Protein AF-A0A822BSG3-F1 (afdb_monomer_lite)

Radius of gyration: 15.45 Å; chains: 1; bounding box: 40×28×38 Å

Organism: NCBI:txid392032

pLDDT: mean 94.89, std 4.17, range [70.88, 98.56]

Foldseek 3Di:
DCLVVVNDPPRDDPPFAADFKFWDFACDDDPPDDPDDGGFTWIFGHRGDRPDPDDDDDPVGIGGDDPPDDRVNSRPCPPPVVVVCCVVCVVVVDDD

Sequence (96 aa):
VLVRYGLLEESPRPPFIPGFECSGEILDIGTNVTHLDRGDRVLVLTRFSAWAEQIVVKKDFVFKIPKEMTFREAAVLPIAYLTAYILLFEIGNIKP

Structure (mmCIF, N/CA/C/O backbone):
data_AF-A0A822BSG3-F1
#
_entry.id   AF-A0A822BSG3-F1
#
loop_
_atom_site.group_PDB
_atom_site.id
_atom_site.type_symbol
_atom_site.label_atom_id
_atom_site.label_alt_id
_atom_site.label_comp_id
_atom_site.label_asym_id
_atom_site.label_entity_id
_atom_site.label_seq_id
_atom_site.pdbx_PDB_ins_code
_atom_site.Cartn_x
_atom_site.Cartn_y
_atom_site.Cartn_z
_atom_site.occupancy
_atom_site.B_iso_or_equiv
_atom_site.auth_seq_id
_atom_site.auth_comp_id
_atom_site.auth_asym_id
_atom_site.auth_atom_id
_atom_site.pdbx_PDB_model_num
ATOM 1 N N . VAL A 1 1 ? 2.124 1.708 -17.861 1.00 79.94 1 VAL A N 1
ATOM 2 C CA . VAL A 1 1 ? 1.940 1.691 -19.338 1.00 79.94 1 VAL A CA 1
ATOM 3 C C . VAL A 1 1 ? 2.397 0.369 -19.948 1.00 79.94 1 VAL A C 1
ATOM 5 O O . VAL A 1 1 ? 1.576 -0.284 -20.572 1.00 79.94 1 VAL A O 1
ATOM 8 N N . LEU A 1 2 ? 3.637 -0.074 -19.707 1.00 91.00 2 LEU A N 1
ATOM 9 C CA . LEU A 1 2 ? 4.193 -1.311 -20.287 1.00 91.00 2 LEU A CA 1
ATOM 10 C C . LEU A 1 2 ? 3.371 -2.582 -19.999 1.00 91.00 2 LEU A C 1
ATOM 12 O O . LEU A 1 2 ? 3.104 -3.343 -20.922 1.00 91.00 2 LEU A O 1
ATOM 16 N N . VAL A 1 3 ? 2.879 -2.753 -18.763 1.00 91.38 3 VAL A N 1
ATOM 17 C CA . VAL A 1 3 ? 1.996 -3.878 -18.374 1.00 91.38 3 VAL A CA 1
ATOM 18 C C . VAL A 1 3 ? 0.758 -3.969 -19.273 1.00 91.38 3 VAL A C 1
ATOM 20 O O . VAL A 1 3 ? 0.369 -5.049 -19.698 1.00 91.38 3 VAL A O 1
ATOM 23 N N . ARG A 1 4 ? 0.132 -2.827 -19.594 1.00 89.06 4 ARG A N 1
ATOM 24 C CA . ARG A 1 4 ? -1.087 -2.796 -20.419 1.00 89.06 4 ARG A CA 1
ATOM 25 C C . ARG A 1 4 ? -0.826 -3.216 -21.866 1.00 89.06 4 ARG A C 1
ATOM 27 O O . ARG A 1 4 ? -1.740 -3.723 -22.500 1.00 89.06 4 ARG A O 1
ATOM 34 N N . TYR A 1 5 ? 0.388 -3.000 -22.368 1.00 91.25 5 TYR A N 1
ATOM 35 C CA . TYR A 1 5 ? 0.807 -3.447 -23.697 1.00 91.25 5 TYR A CA 1
ATOM 36 C C . TYR A 1 5 ? 1.349 -4.884 -23.704 1.00 91.25 5 TYR A C 1
ATOM 38 O O . TYR A 1 5 ? 1.700 -5.382 -24.767 1.00 91.25 5 TYR A O 1
ATOM 46 N N . GLY A 1 6 ? 1.441 -5.549 -22.545 1.00 90.94 6 GLY A N 1
ATOM 47 C CA . GLY A 1 6 ? 2.020 -6.890 -22.444 1.00 90.94 6 GLY A CA 1
ATOM 48 C C . GLY A 1 6 ? 3.532 -6.930 -22.688 1.00 90.94 6 GLY A C 1
ATOM 49 O O . GLY A 1 6 ? 4.059 -7.975 -23.042 1.00 90.94 6 GLY A O 1
ATOM 50 N N . LEU A 1 7 ? 4.228 -5.797 -22.532 1.00 93.06 7 LEU A N 1
ATOM 51 C CA . LEU A 1 7 ? 5.664 -5.683 -22.830 1.00 93.06 7 LEU A CA 1
ATOM 52 C C . LEU A 1 7 ? 6.569 -6.093 -21.662 1.00 93.06 7 LEU A C 1
ATOM 54 O O . LEU A 1 7 ? 7.778 -6.195 -21.841 1.00 93.06 7 LEU A O 1
ATOM 58 N N . LEU A 1 8 ? 6.010 -6.287 -20.464 1.00 88.44 8 LEU A N 1
ATOM 59 C CA . LEU A 1 8 ? 6.746 -6.865 -19.339 1.00 88.44 8 LEU A CA 1
ATOM 60 C C . LEU A 1 8 ? 6.487 -8.366 -19.292 1.00 88.44 8 LEU A C 1
ATOM 62 O O . LEU A 1 8 ? 5.335 -8.777 -19.428 1.00 88.44 8 LEU A O 1
ATOM 66 N N . GLU A 1 9 ? 7.528 -9.153 -19.031 1.00 85.06 9 GLU A N 1
ATOM 67 C CA . GLU A 1 9 ? 7.443 -10.615 -18.909 1.00 85.06 9 GLU A CA 1
ATOM 68 C C . GLU A 1 9 ? 6.373 -11.048 -17.893 1.00 85.06 9 GLU A C 1
ATOM 70 O O . GLU A 1 9 ? 5.607 -11.975 -18.134 1.00 85.06 9 GLU A O 1
ATOM 75 N N . GLU A 1 10 ? 6.235 -10.299 -16.797 1.00 84.75 10 GLU A N 1
ATOM 76 C CA . GLU A 1 10 ? 5.257 -10.574 -15.741 1.00 84.75 10 GLU A CA 1
ATOM 77 C C . GLU A 1 10 ? 3.858 -9.982 -15.994 1.00 84.75 10 GLU A C 1
ATOM 79 O O . GLU A 1 10 ? 3.027 -9.939 -15.081 1.00 84.75 10 GLU A O 1
ATOM 84 N N . SER A 1 11 ? 3.576 -9.479 -17.200 1.00 88.25 11 SER A N 1
ATOM 85 C CA . SER A 1 11 ? 2.267 -8.891 -17.499 1.00 88.25 11 SER A CA 1
ATOM 86 C C . SER A 1 11 ? 1.175 -9.969 -17.434 1.00 88.25 11 SER A C 1
ATOM 88 O O . SER A 1 11 ? 1.252 -10.964 -18.159 1.00 88.25 11 SER A O 1
ATOM 90 N N . PRO A 1 12 ? 0.128 -9.795 -16.611 1.00 90.38 12 PRO A N 1
ATOM 91 C CA . PRO A 1 12 ? -0.980 -10.738 -16.565 1.00 90.38 12 PRO A CA 1
ATOM 92 C C . PRO A 1 12 ? -1.733 -10.754 -17.899 1.00 90.38 12 PRO A C 1
ATOM 94 O O . PRO A 1 12 ? -1.868 -9.732 -18.578 1.00 90.38 12 PRO A O 1
ATOM 97 N N . ARG A 1 13 ? -2.271 -11.925 -18.263 1.00 90.31 13 ARG A N 1
ATOM 98 C CA . ARG A 1 13 ? -3.146 -12.043 -19.434 1.00 90.31 13 ARG A CA 1
ATOM 99 C C . ARG A 1 13 ? -4.459 -11.292 -19.175 1.00 90.31 13 ARG A C 1
ATOM 101 O O . ARG A 1 13 ? -5.053 -11.492 -18.117 1.00 90.31 13 ARG A O 1
ATOM 108 N N . PRO A 1 14 ? -4.940 -10.468 -20.120 1.00 90.69 14 PRO A N 1
ATOM 109 C CA . PRO A 1 14 ? -6.271 -9.880 -20.029 1.00 90.69 14 PRO A CA 1
ATOM 110 C C . PRO A 1 14 ? -7.381 -10.949 -19.946 1.00 90.69 14 PRO A C 1
ATOM 112 O O . PRO A 1 14 ? -7.243 -12.003 -20.572 1.00 90.69 14 PRO A O 1
ATOM 115 N N . PRO A 1 15 ? -8.495 -10.673 -19.238 1.00 92.44 15 PRO A N 1
ATOM 116 C CA . PRO A 1 15 ? -8.777 -9.439 -18.500 1.00 92.44 15 PRO A CA 1
ATOM 117 C C . PRO A 1 15 ? -8.086 -9.395 -17.126 1.00 92.44 15 PRO A C 1
ATOM 119 O O . PRO A 1 15 ? -8.040 -10.388 -16.407 1.00 92.44 15 PRO A O 1
ATOM 122 N N . PHE A 1 16 ? -7.591 -8.218 -16.739 1.00 93.25 16 PHE A N 1
ATOM 123 C CA . PHE A 1 16 ? -7.090 -7.950 -15.388 1.00 93.25 16 PHE A CA 1
ATOM 124 C C . PHE A 1 16 ? -7.287 -6.472 -15.024 1.00 93.25 16 PHE A C 1
ATOM 126 O O . PHE A 1 16 ? -7.410 -5.623 -15.910 1.00 93.25 16 PHE A O 1
ATOM 133 N N . ILE A 1 17 ? -7.284 -6.161 -13.725 1.00 95.06 17 ILE A N 1
ATOM 134 C CA . ILE A 1 17 ? -7.357 -4.787 -13.211 1.00 95.06 17 ILE A CA 1
ATOM 135 C C . ILE A 1 17 ? -5.926 -4.294 -12.931 1.00 95.06 17 ILE A C 1
ATOM 137 O O . ILE A 1 17 ? -5.222 -4.914 -12.128 1.00 95.06 17 ILE A O 1
ATOM 141 N N . PRO A 1 18 ? -5.447 -3.213 -13.572 1.00 93.81 18 PRO A N 1
ATOM 142 C CA . PRO A 1 18 ? -4.099 -2.701 -13.325 1.00 93.81 18 PRO A CA 1
ATOM 143 C C . PRO A 1 18 ? -3.972 -1.921 -12.003 1.00 93.81 18 PRO A C 1
ATOM 145 O O . PRO A 1 18 ? -4.945 -1.711 -11.284 1.00 93.81 18 PRO A O 1
ATOM 148 N N . GLY A 1 19 ? -2.752 -1.456 -11.719 1.00 94.00 19 GLY A N 1
ATOM 149 C CA . GLY A 1 19 ? -2.440 -0.569 -10.595 1.00 94.00 19 GLY A CA 1
ATOM 150 C C . GLY A 1 19 ? -1.670 -1.270 -9.480 1.00 94.00 19 GLY A C 1
ATOM 151 O O . GLY A 1 19 ? -2.057 -2.354 -9.055 1.00 94.00 19 GLY A O 1
ATOM 152 N N . PHE A 1 20 ? -0.590 -0.636 -9.022 1.00 95.12 20 PHE A N 1
ATOM 153 C CA . PHE A 1 20 ? 0.346 -1.189 -8.032 1.00 95.12 20 PHE A CA 1
ATOM 154 C C . PHE A 1 20 ? 0.217 -0.559 -6.643 1.00 95.12 20 PHE A C 1
ATOM 156 O O . PHE A 1 20 ? 0.746 -1.072 -5.664 1.00 95.12 20 PHE A O 1
ATOM 163 N N . GLU A 1 21 ? -0.469 0.569 -6.542 1.00 96.88 21 GLU A N 1
ATOM 164 C CA . GLU A 1 21 ? -0.591 1.312 -5.297 1.00 96.88 21 GLU A CA 1
ATOM 165 C C . GLU A 1 21 ? -1.875 2.130 -5.295 1.00 96.88 21 GLU A C 1
ATOM 167 O O . GLU A 1 21 ? -2.379 2.531 -6.350 1.00 96.88 21 GLU A O 1
ATOM 172 N N . CYS A 1 22 ? -2.412 2.350 -4.102 1.00 97.62 22 CYS A N 1
ATOM 173 C CA . CYS A 1 22 ? -3.538 3.239 -3.861 1.00 97.62 22 C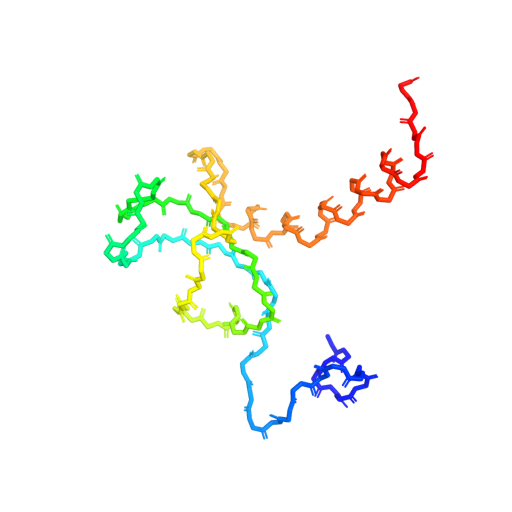YS A CA 1
ATOM 174 C C . CYS A 1 22 ? -3.533 3.702 -2.400 1.00 97.62 22 CYS A C 1
ATOM 176 O O . CYS A 1 22 ? -2.689 3.310 -1.595 1.00 97.62 22 CYS A O 1
ATOM 178 N N . SER A 1 23 ? -4.513 4.520 -2.041 1.00 98.31 23 SER A N 1
ATOM 179 C CA . SER A 1 23 ? -4.764 4.922 -0.659 1.00 98.31 23 SER A CA 1
ATOM 180 C C . SER A 1 23 ? -6.258 5.085 -0.435 1.00 98.31 23 SER A C 1
ATOM 182 O O . SER A 1 23 ? -6.967 5.480 -1.362 1.00 98.31 23 SER A O 1
ATOM 184 N N . GLY A 1 24 ? -6.719 4.859 0.786 1.00 98.12 24 GLY A N 1
ATOM 185 C CA . GLY A 1 24 ? -8.128 4.987 1.126 1.00 98.12 24 GLY A CA 1
ATOM 186 C C . GLY A 1 24 ? -8.401 4.665 2.586 1.00 98.12 24 GLY A C 1
ATOM 187 O O . GLY A 1 24 ? -7.513 4.758 3.435 1.00 98.12 24 GLY A O 1
ATOM 188 N N . GLU A 1 25 ? -9.643 4.295 2.866 1.00 98.50 25 GLU A N 1
ATOM 189 C CA . GLU A 1 25 ? -10.112 3.908 4.193 1.00 98.50 25 GLU A CA 1
ATOM 190 C C . GLU A 1 25 ? -10.394 2.405 4.239 1.00 98.50 25 GLU A C 1
ATOM 192 O O . GLU A 1 25 ? -10.923 1.834 3.281 1.00 98.50 25 GLU A O 1
ATOM 197 N N . ILE A 1 26 ? -10.055 1.753 5.352 1.00 98.50 26 ILE A N 1
ATOM 198 C CA . ILE A 1 26 ? -10.389 0.343 5.549 1.00 98.50 26 ILE A CA 1
ATOM 199 C C . ILE A 1 26 ? -11.896 0.192 5.764 1.00 98.50 26 ILE A C 1
ATOM 201 O O . ILE A 1 26 ? -12.441 0.662 6.763 1.00 98.50 26 ILE A O 1
ATOM 205 N N . LEU A 1 27 ? -12.553 -0.530 4.853 1.00 98.38 27 LEU A N 1
ATOM 206 C CA . LEU A 1 27 ? -13.976 -0.855 4.952 1.00 98.38 27 LEU A CA 1
ATOM 207 C C . LEU A 1 27 ? -14.235 -2.107 5.797 1.00 98.38 27 LEU A C 1
ATOM 209 O O . LEU A 1 27 ? -15.205 -2.141 6.549 1.00 98.38 27 LEU A O 1
ATOM 213 N N . ASP A 1 28 ? -13.395 -3.132 5.688 1.00 97.94 28 ASP A N 1
ATOM 214 C CA . ASP A 1 28 ? -13.569 -4.389 6.417 1.00 97.94 28 ASP A CA 1
ATOM 215 C C . ASP A 1 28 ? -12.224 -5.078 6.667 1.00 97.94 28 ASP A C 1
ATOM 217 O O . ASP A 1 28 ? -11.229 -4.786 5.996 1.00 97.94 28 ASP A O 1
ATOM 221 N N . ILE A 1 29 ? -12.191 -5.974 7.652 1.00 97.75 29 ILE A N 1
ATOM 222 C CA . ILE A 1 29 ? -10.973 -6.589 8.169 1.00 97.75 29 ILE A CA 1
ATOM 223 C C . ILE A 1 29 ? -11.142 -8.099 8.326 1.00 97.75 29 ILE A C 1
ATOM 225 O O . ILE A 1 29 ? -12.106 -8.594 8.902 1.00 97.75 29 ILE A O 1
ATOM 229 N N . GLY A 1 30 ? -10.151 -8.851 7.842 1.00 96.56 30 GLY A N 1
ATOM 230 C CA . GLY A 1 30 ? -10.096 -10.298 8.043 1.00 96.56 30 GLY A CA 1
ATOM 231 C C . GLY A 1 30 ? -9.818 -10.678 9.503 1.00 96.56 30 GLY A C 1
ATOM 232 O O . GLY A 1 30 ? -9.067 -10.002 10.198 1.00 96.56 30 GLY A O 1
ATOM 233 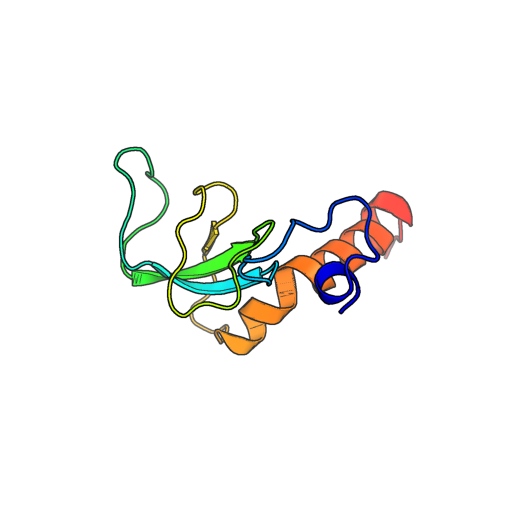N N . THR A 1 31 ? -10.333 -11.825 9.945 1.00 95.19 31 THR A N 1
ATOM 234 C CA . THR A 1 31 ? -10.312 -12.277 11.355 1.00 95.19 31 THR A CA 1
ATOM 235 C C . THR A 1 31 ? -8.934 -12.308 12.030 1.00 95.19 31 THR A C 1
ATOM 237 O O . THR A 1 31 ? -8.850 -12.220 13.249 1.00 95.19 31 THR A O 1
ATOM 240 N N . ASN A 1 32 ? -7.850 -12.445 11.259 1.00 95.12 32 ASN A N 1
ATOM 241 C CA . ASN A 1 32 ? -6.479 -12.595 11.770 1.00 95.12 32 ASN A CA 1
ATOM 242 C C . ASN A 1 32 ? -5.648 -11.298 11.694 1.00 95.12 32 ASN A C 1
ATOM 244 O O . ASN A 1 32 ? -4.418 -11.322 11.825 1.00 95.12 32 ASN A O 1
ATOM 248 N N . VAL A 1 33 ? -6.289 -10.166 11.409 1.00 97.06 33 VAL A N 1
ATOM 249 C CA . VAL A 1 33 ? -5.644 -8.853 11.366 1.00 97.06 33 VAL A CA 1
ATOM 250 C C . VAL A 1 33 ? -5.871 -8.164 12.710 1.00 97.06 33 VAL A C 1
ATOM 252 O O . VAL A 1 33 ? -7.003 -7.971 13.127 1.00 97.06 33 VAL A O 1
ATOM 255 N N . THR A 1 34 ? -4.783 -7.815 13.395 1.00 95.38 34 THR A N 1
ATOM 256 C CA . THR A 1 34 ? -4.819 -7.325 14.787 1.00 95.38 34 THR A CA 1
ATOM 257 C C . THR A 1 34 ? -4.283 -5.905 14.972 1.00 95.38 34 THR A C 1
ATOM 259 O O . THR A 1 34 ? -4.324 -5.384 16.078 1.00 95.38 34 THR A O 1
ATOM 262 N N . HIS A 1 35 ? -3.722 -5.296 13.925 1.00 95.06 35 HIS A N 1
ATOM 263 C CA . HIS A 1 35 ? -3.026 -4.000 13.990 1.00 95.06 35 HIS A CA 1
ATOM 264 C C . HIS A 1 35 ? -3.659 -2.924 13.094 1.00 95.06 35 HIS A C 1
ATOM 266 O O . HIS A 1 35 ? -3.112 -1.830 12.954 1.00 95.06 35 HIS A O 1
ATOM 272 N N . LEU A 1 36 ? -4.785 -3.254 12.467 1.00 97.62 36 LEU A N 1
ATOM 273 C CA . LEU A 1 36 ? -5.572 -2.385 11.603 1.00 97.62 36 LEU A CA 1
ATOM 274 C C . LEU A 1 36 ? -7.020 -2.446 12.081 1.00 97.62 36 LEU A C 1
ATOM 276 O O . LEU A 1 36 ? -7.454 -3.492 12.562 1.00 97.62 36 LEU A O 1
ATOM 280 N N . ASP A 1 37 ? -7.743 -1.353 11.885 1.00 97.56 37 ASP A N 1
ATOM 281 C CA . ASP A 1 37 ? -9.128 -1.151 12.287 1.00 97.56 37 ASP A CA 1
ATOM 282 C C . ASP A 1 37 ? -9.942 -0.553 11.133 1.00 97.56 37 ASP A C 1
ATOM 284 O O . ASP A 1 37 ? -9.429 0.181 10.281 1.00 97.56 37 ASP A O 1
ATOM 288 N N . ARG A 1 38 ? -11.239 -0.877 11.082 1.00 97.88 38 ARG A N 1
ATOM 289 C CA . ARG A 1 38 ? -12.159 -0.235 10.138 1.00 97.88 38 ARG A CA 1
ATOM 290 C C . ARG A 1 38 ? -12.127 1.277 10.376 1.00 97.88 38 ARG A C 1
ATOM 292 O O . ARG A 1 38 ? -12.187 1.724 11.518 1.00 97.88 38 ARG A O 1
ATOM 299 N N . GLY A 1 39 ? -12.063 2.057 9.303 1.00 98.00 39 GLY A N 1
ATOM 300 C CA . GLY A 1 39 ? -11.924 3.510 9.386 1.00 98.00 39 GLY A CA 1
ATOM 301 C C . GLY A 1 39 ? -10.481 4.012 9.403 1.00 98.00 39 GLY A C 1
ATOM 302 O O . GLY A 1 39 ? -10.254 5.216 9.269 1.00 98.00 39 GLY A O 1
ATOM 303 N N . ASP A 1 40 ? -9.488 3.124 9.524 1.00 98.50 40 ASP A N 1
ATOM 304 C CA . ASP A 1 40 ? -8.096 3.529 9.368 1.00 98.50 40 ASP A CA 1
ATOM 305 C C . ASP A 1 40 ? -7.854 4.100 7.971 1.00 98.50 40 ASP A C 1
ATOM 307 O O . ASP A 1 40 ? -8.220 3.511 6.949 1.00 98.50 40 ASP A O 1
ATOM 311 N N . ARG A 1 41 ? -7.159 5.237 7.943 1.00 98.56 41 ARG A N 1
ATOM 312 C CA . ARG A 1 41 ? -6.634 5.837 6.719 1.00 98.56 41 ARG A CA 1
ATOM 313 C C . ARG A 1 41 ? -5.330 5.141 6.381 1.00 98.56 41 ARG A C 1
ATOM 315 O O . ARG A 1 41 ? -4.413 5.118 7.205 1.00 98.56 41 ARG A O 1
ATOM 322 N N . VAL A 1 42 ? -5.235 4.599 5.175 1.00 98.38 42 VAL A N 1
ATOM 323 C CA . VAL A 1 42 ? -4.106 3.761 4.774 1.00 98.38 42 VAL A CA 1
ATOM 324 C C . VAL A 1 42 ? -3.612 4.085 3.374 1.00 98.38 42 VAL A C 1
ATOM 326 O O . VAL A 1 42 ? -4.370 4.509 2.499 1.00 98.38 42 VAL A O 1
ATOM 329 N N . LEU A 1 43 ? -2.326 3.836 3.161 1.00 97.81 43 LEU A N 1
ATOM 330 C CA . LEU A 1 43 ? -1.764 3.579 1.845 1.00 97.81 43 LEU A CA 1
ATOM 331 C C . LEU A 1 43 ? -1.595 2.070 1.664 1.00 97.81 43 LEU A C 1
ATOM 333 O O . LEU A 1 43 ? -1.470 1.319 2.637 1.00 97.81 43 LEU A O 1
ATOM 337 N N . VAL A 1 44 ? -1.620 1.626 0.415 1.00 97.69 44 VAL A N 1
ATOM 338 C CA . VAL A 1 44 ? -1.572 0.212 0.054 1.00 97.69 44 VAL A CA 1
ATOM 339 C C . VAL A 1 44 ? -0.593 0.012 -1.086 1.00 97.69 44 VAL A C 1
ATOM 341 O O . VAL A 1 44 ? -0.655 0.714 -2.095 1.00 97.69 44 VAL A O 1
ATOM 344 N N . LEU A 1 45 ? 0.262 -0.996 -0.936 1.00 96.31 45 LEU A N 1
ATOM 345 C CA . LEU A 1 45 ? 1.068 -1.548 -2.015 1.00 96.31 45 LEU A CA 1
ATOM 346 C C . LEU A 1 45 ? 0.441 -2.872 -2.473 1.00 96.31 45 LEU A C 1
ATOM 348 O O . LEU A 1 45 ? -0.012 -3.686 -1.675 1.00 96.31 45 LEU A O 1
ATOM 352 N N . THR A 1 46 ? 0.379 -3.116 -3.772 1.00 94.56 46 THR A N 1
ATOM 353 C CA . THR A 1 46 ? -0.157 -4.362 -4.326 1.00 94.56 46 THR A CA 1
ATOM 354 C C . THR A 1 46 ? 0.515 -4.668 -5.653 1.00 94.56 46 THR A C 1
ATOM 356 O O . THR A 1 46 ? 1.074 -3.800 -6.314 1.00 94.56 46 THR A O 1
ATOM 359 N N . ARG A 1 47 ? 0.463 -5.926 -6.085 1.00 89.62 47 ARG A N 1
ATOM 360 C CA . ARG A 1 47 ? 0.978 -6.281 -7.408 1.00 89.62 47 ARG A CA 1
ATOM 361 C C . ARG A 1 47 ? 0.043 -5.821 -8.526 1.00 89.62 47 ARG A C 1
ATOM 363 O O . ARG A 1 47 ? 0.528 -5.457 -9.581 1.00 89.62 47 ARG A O 1
ATOM 370 N N . PHE A 1 48 ? -1.272 -5.849 -8.308 1.00 93.06 48 PHE A N 1
ATOM 371 C CA . PHE A 1 48 ? -2.299 -5.431 -9.272 1.00 93.06 48 PHE A CA 1
ATOM 372 C C . PHE A 1 48 ? -3.587 -5.017 -8.542 1.00 93.06 48 PHE A C 1
ATOM 374 O O . PHE A 1 48 ? -3.679 -5.108 -7.316 1.00 93.06 48 PHE A O 1
ATOM 381 N N . SER A 1 49 ? -4.616 -4.658 -9.309 1.00 95.12 49 SER A N 1
ATOM 382 C CA . SER A 1 49 ? -5.979 -4.349 -8.859 1.00 95.12 49 SER A CA 1
ATOM 383 C C . SER A 1 49 ? -6.190 -2.986 -8.209 1.00 95.12 49 SER A C 1
ATOM 385 O O . SER A 1 49 ? -7.333 -2.657 -7.920 1.00 95.12 49 SER A O 1
ATOM 387 N N . ALA A 1 50 ? -5.150 -2.168 -8.024 1.00 96.75 50 ALA A N 1
ATOM 388 C CA . ALA A 1 50 ? -5.283 -0.896 -7.308 1.00 96.75 50 ALA A CA 1
ATOM 389 C C . ALA A 1 50 ? -6.160 0.148 -8.025 1.00 96.75 50 ALA A C 1
ATOM 391 O O . ALA A 1 50 ? -6.641 1.085 -7.396 1.00 96.75 50 ALA A O 1
ATOM 392 N N . TRP A 1 51 ? -6.374 0.023 -9.339 1.00 95.88 51 TRP A N 1
AT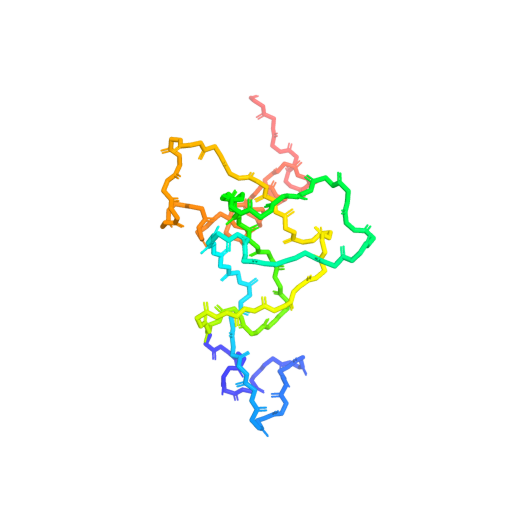OM 393 C CA . TRP A 1 51 ? -7.254 0.917 -10.101 1.00 95.88 51 TRP A CA 1
ATOM 394 C C . TRP A 1 51 ? -8.707 0.434 -10.060 1.00 95.88 51 TRP A C 1
ATOM 396 O O . TRP A 1 51 ? -9.313 0.139 -11.090 1.00 95.88 51 TRP A O 1
ATOM 406 N N . ALA A 1 52 ? -9.241 0.341 -8.848 1.00 97.38 52 ALA A N 1
ATOM 407 C CA . ALA A 1 52 ? -10.618 -0.013 -8.540 1.00 97.38 52 ALA A CA 1
ATOM 408 C C . ALA A 1 52 ? -11.103 0.816 -7.342 1.00 97.38 52 ALA A C 1
ATOM 410 O O . ALA A 1 52 ? -10.296 1.343 -6.580 1.00 97.38 52 ALA A O 1
ATOM 411 N N . GLU A 1 53 ? -12.419 0.919 -7.157 1.00 98.12 53 GLU A N 1
ATOM 412 C CA . GLU A 1 53 ? -12.997 1.631 -6.006 1.00 98.12 53 GLU A CA 1
ATOM 413 C C . GLU A 1 53 ? -12.776 0.881 -4.684 1.00 98.12 53 GLU A C 1
ATOM 415 O O . GLU A 1 53 ? -12.725 1.496 -3.621 1.00 98.12 53 GLU A O 1
ATOM 420 N N . GLN A 1 54 ? -12.645 -0.448 -4.744 1.00 97.69 54 GLN A N 1
ATOM 421 C CA . GLN A 1 54 ? -12.403 -1.316 -3.595 1.00 97.69 54 GLN A CA 1
ATOM 422 C C . GLN A 1 54 ? -11.469 -2.460 -3.982 1.00 97.69 54 GLN A C 1
ATOM 424 O O . GLN A 1 54 ? -11.574 -3.017 -5.077 1.00 97.69 54 GLN A O 1
ATOM 429 N N . ILE A 1 55 ? -10.582 -2.832 -3.060 1.00 97.69 55 ILE A N 1
ATOM 430 C CA . ILE A 1 55 ? -9.644 -3.942 -3.232 1.00 97.69 55 ILE A CA 1
ATOM 431 C C . ILE A 1 55 ? -9.525 -4.756 -1.946 1.00 97.69 55 ILE A C 1
ATOM 433 O O . ILE A 1 55 ? -9.679 -4.230 -0.846 1.00 97.69 55 ILE A O 1
ATOM 437 N N . VAL A 1 56 ? -9.191 -6.038 -2.095 1.00 96.75 56 VAL A N 1
ATOM 438 C CA . VAL A 1 56 ? -8.813 -6.917 -0.984 1.00 96.75 56 VAL A CA 1
ATOM 439 C C . VAL A 1 56 ? -7.320 -7.188 -1.085 1.00 96.75 56 VAL A C 1
ATOM 441 O O . VAL A 1 56 ? -6.835 -7.665 -2.111 1.00 96.75 56 VAL A O 1
ATOM 444 N N . VAL A 1 57 ? -6.587 -6.889 -0.017 1.00 96.88 57 VAL A N 1
ATOM 445 C CA . VAL A 1 57 ? -5.129 -7.035 0.043 1.00 96.88 57 VAL A CA 1
ATOM 446 C C . VAL A 1 57 ? -4.705 -7.693 1.349 1.00 96.88 57 VAL A C 1
ATOM 448 O O . VAL A 1 57 ? -5.430 -7.681 2.343 1.00 96.88 57 VAL A O 1
ATOM 451 N N . LYS A 1 58 ? -3.511 -8.292 1.353 1.00 96.31 58 LYS A N 1
ATOM 452 C CA . LYS A 1 58 ? -2.922 -8.826 2.583 1.00 96.31 58 LYS A CA 1
ATOM 453 C C . LYS A 1 58 ? -2.500 -7.670 3.486 1.00 96.31 58 LYS A C 1
ATOM 455 O O . LYS A 1 58 ? -1.898 -6.714 3.007 1.00 96.31 58 LYS A O 1
ATOM 460 N N . LYS A 1 59 ? -2.748 -7.819 4.791 1.00 96.06 59 LYS A N 1
ATOM 461 C CA . LYS A 1 59 ? -2.400 -6.838 5.835 1.00 96.06 59 LYS A CA 1
ATOM 462 C C . LYS A 1 59 ? -0.943 -6.355 5.768 1.00 96.06 59 LYS A C 1
ATOM 464 O O . LYS A 1 59 ? -0.682 -5.201 6.062 1.00 96.06 59 LYS A O 1
ATOM 469 N N . ASP A 1 60 ? -0.023 -7.213 5.319 1.00 95.50 60 ASP A N 1
ATOM 470 C CA . ASP A 1 60 ? 1.417 -6.922 5.258 1.00 95.50 60 ASP A CA 1
ATOM 471 C C . ASP A 1 60 ? 1.777 -5.829 4.234 1.00 95.50 60 ASP A C 1
ATOM 473 O O . ASP A 1 60 ? 2.892 -5.316 4.248 1.00 95.50 60 ASP A O 1
ATOM 477 N N . PHE A 1 61 ? 0.841 -5.464 3.351 1.00 96.06 61 PHE A N 1
ATOM 478 C CA . PHE A 1 61 ? 1.019 -4.398 2.365 1.00 96.06 61 PHE A CA 1
ATOM 479 C C . PHE A 1 61 ? 0.107 -3.187 2.604 1.00 96.06 61 PHE A C 1
ATOM 481 O O . PHE A 1 61 ? -0.138 -2.401 1.686 1.00 96.06 61 PHE A O 1
ATOM 488 N N . VAL A 1 62 ? -0.412 -3.043 3.824 1.00 97.50 62 VAL A N 1
ATOM 489 C CA . VAL A 1 62 ? -1.294 -1.947 4.230 1.00 97.50 62 VAL A CA 1
ATOM 490 C C . VAL A 1 62 ? -0.618 -1.159 5.342 1.00 97.50 62 VAL A C 1
ATOM 492 O O . VAL A 1 62 ? -0.239 -1.720 6.367 1.00 97.50 62 VAL A O 1
ATOM 495 N N . PHE A 1 63 ? -0.487 0.152 5.158 1.00 97.12 63 PHE A N 1
ATOM 496 C CA . PHE A 1 63 ? 0.246 1.010 6.084 1.00 97.12 63 PHE A CA 1
ATOM 497 C C . PHE A 1 63 ? -0.612 2.213 6.470 1.00 97.12 63 PHE A C 1
ATOM 499 O O . PHE A 1 63 ? -1.121 2.920 5.598 1.00 97.12 63 PHE A O 1
ATOM 506 N N . LYS A 1 64 ? -0.780 2.451 7.777 1.00 98.00 64 LYS A N 1
ATOM 507 C CA . LYS A 1 64 ? -1.523 3.612 8.288 1.00 98.00 64 LYS A CA 1
ATOM 508 C C . LYS A 1 64 ? -0.838 4.912 7.863 1.00 98.00 64 LYS A C 1
ATOM 510 O O . LYS A 1 64 ? 0.387 5.008 7.915 1.00 98.00 64 LYS A O 1
ATOM 515 N N . ILE A 1 65 ? -1.631 5.912 7.486 1.00 98.12 65 ILE A N 1
ATOM 516 C CA . ILE A 1 65 ? -1.142 7.261 7.169 1.00 98.12 65 ILE A CA 1
ATOM 517 C C . ILE A 1 65 ? -1.561 8.269 8.250 1.00 98.12 65 ILE A C 1
ATOM 519 O O . ILE A 1 65 ? -2.643 8.125 8.830 1.00 98.12 65 ILE A O 1
ATOM 523 N N . PRO A 1 66 ? -0.745 9.305 8.526 1.00 97.31 66 PRO A N 1
ATOM 524 C CA . PRO A 1 66 ? -1.102 10.371 9.463 1.00 97.31 66 PRO A CA 1
ATOM 525 C C . PRO A 1 66 ? -2.381 11.113 9.055 1.00 97.31 66 PRO A C 1
ATOM 527 O O . PRO A 1 66 ? -2.760 11.136 7.880 1.00 97.31 66 PRO A O 1
ATOM 530 N N . LYS A 1 67 ? -3.045 11.767 10.015 1.00 95.94 67 LYS A N 1
ATOM 531 C CA . LYS A 1 67 ? -4.285 12.526 9.757 1.00 95.94 67 LYS A CA 1
ATOM 532 C C . LYS A 1 67 ? -4.050 13.722 8.834 1.00 95.94 67 LYS A C 1
ATOM 534 O O . LYS A 1 67 ? -4.931 14.084 8.063 1.00 95.94 67 LYS A O 1
ATOM 539 N N . GLU A 1 68 ? -2.857 14.288 8.896 1.00 97.38 68 GLU A N 1
ATOM 540 C CA . GLU A 1 68 ? -2.430 15.479 8.172 1.00 97.38 68 GLU A CA 1
ATOM 541 C C . GLU A 1 68 ? -2.136 15.177 6.696 1.00 97.38 68 GLU A C 1
ATOM 543 O O . GLU A 1 68 ? -2.222 16.068 5.859 1.00 97.38 68 GLU A O 1
ATOM 548 N N . MET A 1 69 ? -1.830 13.917 6.364 1.00 97.38 69 MET A N 1
ATOM 549 C CA . MET A 1 69 ? -1.546 13.484 4.998 1.00 97.38 69 MET A CA 1
ATOM 550 C C . MET A 1 69 ? -2.848 13.232 4.238 1.00 97.38 69 MET A C 1
ATOM 552 O O . MET A 1 69 ? -3.705 12.469 4.687 1.00 97.38 69 MET A O 1
ATOM 556 N N . THR A 1 70 ? -3.013 13.830 3.065 1.00 98.31 70 THR A N 1
ATOM 557 C CA . THR A 1 70 ? -4.149 13.564 2.174 1.00 98.31 70 THR A CA 1
ATOM 558 C C . THR A 1 70 ? -4.004 12.207 1.480 1.00 98.31 70 THR A C 1
ATOM 560 O O . THR A 1 70 ? -2.903 11.691 1.301 1.00 98.31 70 THR A O 1
ATOM 563 N N . PHE A 1 71 ? -5.113 11.624 1.015 1.00 98.06 71 PHE A N 1
ATOM 564 C CA . PHE A 1 71 ? -5.051 10.393 0.214 1.00 98.06 71 PHE A CA 1
ATOM 565 C C . PHE A 1 71 ? -4.250 10.592 -1.084 1.00 98.06 71 PHE A C 1
ATOM 567 O O . PHE A 1 71 ? -3.494 9.723 -1.497 1.00 98.06 71 PHE A O 1
ATOM 574 N N . ARG A 1 72 ? -4.328 11.777 -1.702 1.00 96.88 72 ARG A N 1
ATOM 575 C CA . ARG A 1 72 ? -3.544 12.072 -2.908 1.00 96.88 72 ARG A CA 1
ATOM 576 C C . ARG A 1 72 ? -2.037 12.019 -2.643 1.00 96.88 72 ARG A C 1
ATOM 578 O O . ARG A 1 72 ? -1.313 11.469 -3.463 1.00 96.88 72 ARG A O 1
ATOM 585 N N . GLU A 1 73 ? -1.579 12.580 -1.526 1.00 96.75 73 GLU A N 1
ATOM 586 C CA . GLU A 1 73 ? -0.168 12.509 -1.127 1.00 96.75 73 GLU A CA 1
ATOM 587 C C . GLU A 1 73 ? 0.233 11.076 -0.783 1.00 96.75 73 GLU A C 1
ATOM 589 O O . GLU A 1 73 ? 1.266 10.603 -1.238 1.00 96.75 73 GLU A O 1
ATOM 594 N N . ALA A 1 74 ? -0.609 10.352 -0.048 1.00 97.31 74 ALA A N 1
ATOM 595 C CA . ALA A 1 74 ? -0.347 8.965 0.310 1.00 97.31 74 ALA A CA 1
ATOM 596 C C . ALA A 1 74 ? -0.202 8.044 -0.916 1.00 97.31 74 ALA A C 1
ATOM 598 O O . ALA A 1 74 ? 0.679 7.189 -0.938 1.00 97.31 74 ALA A O 1
ATOM 599 N N . ALA A 1 75 ? -1.032 8.230 -1.947 1.00 95.69 75 ALA A N 1
A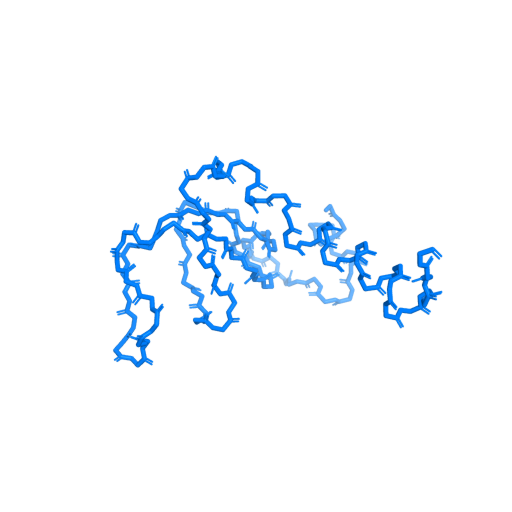TOM 600 C CA . ALA A 1 75 ? -1.051 7.382 -3.139 1.00 95.69 75 ALA A CA 1
ATOM 601 C C . ALA A 1 75 ? 0.202 7.494 -4.025 1.00 95.69 75 ALA A C 1
ATOM 603 O O . ALA A 1 75 ? 0.418 6.607 -4.843 1.00 95.69 75 ALA A O 1
ATOM 604 N N . VAL A 1 76 ? 1.009 8.556 -3.894 1.00 92.94 76 VAL A N 1
ATOM 605 C CA . VAL A 1 76 ? 2.235 8.741 -4.699 1.00 92.94 76 VAL A CA 1
ATOM 606 C C . VAL A 1 76 ? 3.504 8.241 -4.005 1.00 92.94 76 VAL A C 1
ATOM 608 O O . VAL A 1 76 ? 4.576 8.259 -4.605 1.00 92.94 76 VAL A O 1
ATOM 611 N N . LEU A 1 77 ? 3.416 7.832 -2.736 1.00 94.00 77 LEU A N 1
ATOM 612 C CA . LEU A 1 77 ? 4.583 7.438 -1.947 1.00 94.00 77 LEU A CA 1
ATOM 613 C C . LEU A 1 77 ? 5.106 6.025 -2.252 1.00 94.00 77 LEU A C 1
ATOM 615 O O . LEU A 1 77 ? 6.314 5.905 -2.448 1.00 94.00 77 LEU A O 1
ATOM 619 N N . PRO A 1 78 ? 4.291 4.953 -2.275 1.00 93.00 78 PRO A N 1
ATOM 620 C CA . PRO A 1 78 ? 4.813 3.593 -2.127 1.00 93.00 78 PRO A CA 1
ATOM 621 C C . PRO A 1 78 ? 5.846 3.210 -3.187 1.00 93.00 78 PRO A C 1
ATOM 623 O O . PRO A 1 78 ? 6.961 2.836 -2.846 1.00 93.00 78 PRO A O 1
ATOM 626 N N . ILE A 1 79 ? 5.532 3.352 -4.469 1.00 94.06 79 ILE A N 1
ATOM 627 C CA . ILE A 1 79 ? 6.442 2.999 -5.555 1.00 94.06 79 ILE A CA 1
ATOM 628 C C . ILE A 1 79 ? 7.513 4.072 -5.723 1.00 94.06 79 ILE A C 1
ATOM 630 O O . ILE A 1 79 ? 8.701 3.747 -5.730 1.00 94.06 79 ILE A O 1
ATOM 634 N N . ALA A 1 80 ? 7.130 5.343 -5.860 1.00 94.50 80 ALA A N 1
ATOM 635 C CA . ALA A 1 80 ? 8.084 6.393 -6.210 1.00 94.50 80 ALA A CA 1
ATOM 636 C C . ALA A 1 80 ? 9.094 6.662 -5.082 1.00 94.50 80 ALA A C 1
ATOM 638 O O . ALA A 1 80 ? 10.302 6.689 -5.328 1.00 94.50 80 ALA A O 1
ATOM 639 N N . TYR A 1 81 ? 8.616 6.819 -3.845 1.00 94.25 81 TYR A N 1
ATOM 640 C CA . TYR A 1 81 ? 9.464 7.161 -2.706 1.00 94.25 81 TYR A CA 1
ATOM 641 C C . TYR A 1 81 ? 10.336 5.985 -2.270 1.00 94.25 81 TYR A C 1
ATOM 643 O O . TYR A 1 81 ? 11.538 6.173 -2.096 1.00 94.25 81 TYR A O 1
ATOM 651 N N . LEU A 1 82 ? 9.782 4.768 -2.145 1.00 94.12 82 LEU A N 1
ATOM 652 C CA . LEU A 1 82 ? 10.593 3.609 -1.746 1.00 94.12 82 LEU A CA 1
ATOM 653 C C . LEU A 1 82 ? 11.665 3.294 -2.790 1.00 94.12 82 LEU A C 1
ATOM 655 O O . LEU A 1 82 ? 12.796 2.997 -2.419 1.00 94.12 82 LEU A O 1
ATOM 659 N N . THR A 1 83 ? 11.352 3.424 -4.083 1.00 96.00 83 THR A N 1
ATOM 660 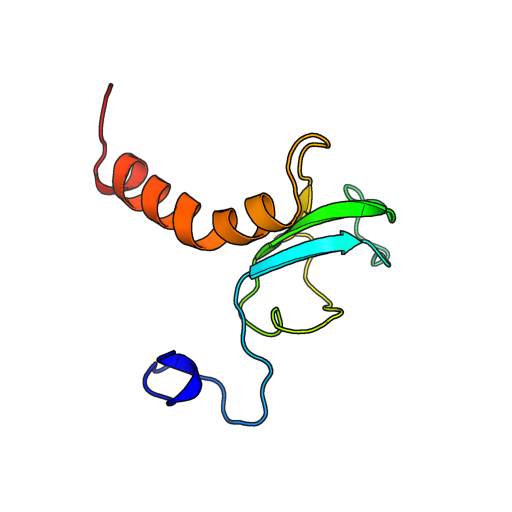C CA . THR A 1 83 ? 12.355 3.230 -5.140 1.00 96.00 83 THR A CA 1
ATOM 661 C C . THR A 1 83 ? 13.487 4.247 -5.014 1.00 96.00 83 THR A C 1
ATOM 663 O O . THR A 1 83 ? 14.656 3.865 -5.031 1.00 96.00 83 THR A O 1
ATOM 666 N N . ALA A 1 84 ? 13.161 5.533 -4.844 1.00 96.44 84 ALA A N 1
ATOM 667 C CA . ALA A 1 84 ? 14.170 6.572 -4.651 1.00 96.44 84 ALA A CA 1
ATOM 668 C C . ALA A 1 84 ? 15.012 6.323 -3.389 1.00 96.44 84 ALA A C 1
ATOM 670 O O . ALA A 1 84 ? 16.237 6.412 -3.443 1.00 96.44 84 ALA A O 1
ATOM 671 N N . TYR A 1 85 ? 14.369 5.961 -2.277 1.00 95.31 85 TYR A N 1
ATOM 672 C CA . TYR A 1 85 ? 15.038 5.672 -1.012 1.00 95.31 85 TYR A CA 1
ATOM 673 C C . TYR A 1 85 ? 16.025 4.507 -1.142 1.00 95.31 85 TYR A C 1
ATOM 675 O O . TYR A 1 85 ? 17.194 4.651 -0.789 1.00 95.31 85 TYR A O 1
ATOM 683 N N . ILE A 1 86 ? 15.585 3.379 -1.708 1.00 96.06 86 ILE A N 1
ATOM 684 C CA . ILE A 1 86 ? 16.427 2.193 -1.909 1.00 96.06 86 ILE A CA 1
ATOM 685 C C . ILE A 1 86 ? 17.619 2.531 -2.811 1.00 96.06 86 ILE A C 1
ATOM 687 O O . ILE A 1 86 ? 18.754 2.186 -2.492 1.00 96.06 86 ILE A O 1
ATOM 691 N N . LEU A 1 87 ? 17.391 3.238 -3.922 1.00 97.69 87 LEU A N 1
ATOM 692 C CA . LEU A 1 87 ? 18.468 3.600 -4.844 1.00 97.69 87 LEU A CA 1
ATOM 693 C C . LEU A 1 87 ? 19.506 4.523 -4.201 1.00 97.69 87 LEU A C 1
ATOM 695 O O . LEU A 1 87 ? 20.697 4.347 -4.439 1.00 97.69 87 LEU A O 1
ATOM 699 N N . LEU A 1 88 ? 19.074 5.493 -3.398 1.00 97.00 88 LEU A N 1
ATOM 700 C CA . LEU A 1 88 ? 19.970 6.473 -2.790 1.00 97.00 88 LEU A CA 1
ATOM 701 C C . LEU A 1 88 ? 20.714 5.913 -1.575 1.00 97.00 88 LEU A C 1
ATOM 703 O O . LEU A 1 88 ? 21.935 6.046 -1.493 1.00 97.00 88 LEU A O 1
ATOM 707 N N . PHE A 1 89 ? 19.993 5.301 -0.638 1.00 96.50 89 PHE A N 1
ATOM 708 C CA . PHE A 1 89 ? 20.533 4.963 0.678 1.00 96.50 89 PHE A CA 1
ATOM 709 C C . PHE A 1 89 ? 20.995 3.510 0.781 1.00 96.50 89 PHE A C 1
ATOM 711 O O . PHE A 1 89 ? 22.071 3.268 1.316 1.00 96.50 89 PHE A O 1
ATOM 718 N N . GLU A 1 90 ? 20.250 2.554 0.221 1.00 95.56 90 GLU A N 1
ATOM 719 C CA . GLU A 1 90 ? 20.611 1.128 0.308 1.00 95.56 90 GLU A CA 1
ATOM 720 C C . GLU A 1 90 ? 21.625 0.726 -0.771 1.00 95.56 90 GLU A C 1
ATOM 722 O O . GLU A 1 90 ? 22.585 0.007 -0.503 1.00 95.56 90 GLU A O 1
ATOM 727 N N . ILE A 1 91 ? 21.434 1.205 -2.004 1.00 97.25 91 ILE A N 1
ATOM 728 C CA . ILE A 1 91 ? 22.302 0.880 -3.146 1.00 97.25 91 ILE A CA 1
ATOM 729 C C . ILE A 1 91 ? 23.411 1.923 -3.290 1.00 97.25 91 ILE A C 1
ATOM 731 O O . ILE A 1 91 ? 24.589 1.580 -3.378 1.00 97.25 91 ILE A O 1
ATOM 735 N N . GLY A 1 92 ? 23.037 3.202 -3.326 1.00 96.7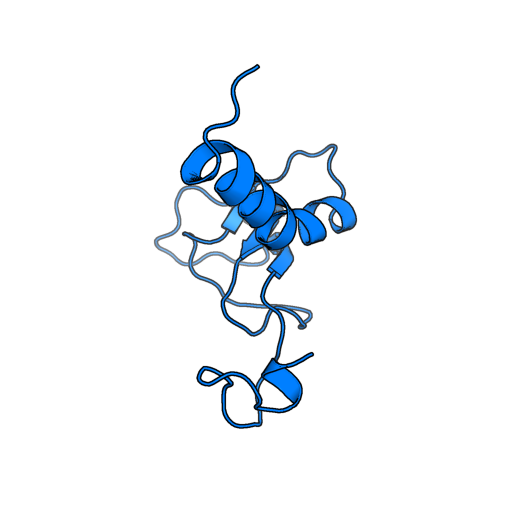5 92 GLY A N 1
ATOM 736 C CA . GLY A 1 92 ? 23.961 4.315 -3.529 1.00 96.75 92 GLY A CA 1
ATOM 737 C C . GLY A 1 92 ? 24.803 4.661 -2.301 1.00 96.75 92 GLY A C 1
ATOM 738 O O . GLY A 1 92 ? 25.821 5.334 -2.452 1.00 96.75 92 GLY A O 1
ATOM 739 N N . ASN A 1 93 ? 24.401 4.199 -1.108 1.00 95.19 93 ASN A N 1
ATOM 740 C CA . ASN A 1 93 ? 25.052 4.475 0.176 1.00 95.19 93 ASN A CA 1
ATOM 741 C C . ASN A 1 93 ? 25.391 5.965 0.366 1.00 95.19 93 ASN A C 1
ATOM 743 O O . ASN A 1 93 ? 26.484 6.324 0.821 1.00 95.19 93 ASN A O 1
ATOM 747 N N . ILE A 1 94 ? 24.469 6.844 -0.044 1.00 94.75 94 ILE A N 1
ATOM 748 C CA . ILE A 1 94 ? 24.642 8.282 0.121 1.00 94.75 94 ILE A CA 1
ATOM 749 C C . ILE A 1 94 ? 24.695 8.609 1.617 1.00 94.75 94 ILE A C 1
ATOM 751 O O . ILE A 1 94 ? 23.856 8.165 2.404 1.00 94.75 94 ILE A O 1
ATOM 755 N N . LYS A 1 95 ? 25.715 9.365 2.016 1.00 89.44 95 LYS A N 1
ATOM 756 C CA . LYS A 1 95 ? 25.879 9.856 3.386 1.00 89.44 95 LYS A CA 1
ATOM 757 C C . LYS A 1 95 ? 25.507 11.341 3.447 1.00 89.44 95 LYS A C 1
ATOM 759 O O . LYS A 1 95 ? 25.547 11.990 2.401 1.00 89.44 95 LYS A O 1
ATOM 764 N N . PRO A 1 96 ? 25.130 11.848 4.634 1.00 70.88 96 PRO A N 1
ATOM 765 C CA . PRO A 1 96 ? 24.920 13.276 4.855 1.00 70.88 96 PRO A CA 1
ATOM 766 C C . PRO A 1 96 ? 26.116 14.125 4.418 1.00 70.88 96 PRO A C 1
ATOM 768 O O . PRO A 1 96 ? 27.265 13.648 4.588 1.00 70.88 96 PRO A O 1
#

Secondary structure (DSSP, 8-state):
-GGGGT-STTPPPSS----SEEEEE-----TT--S--TT-EEEEE-SS--SSS-----GGGEEE--TTS-HHHHHTSHHHHHHHHIIIIIIS----

InterPro domains:
  IPR011032 GroES-like superfamily [SSF50129] (6-96)
  IPR013154 Alcohol dehydrogenase-like, N-terminal [PF08240] (8-67)
  IPR052100 NADPH-dependent quinone oxidoreductase VAT1 [PTHR44054] (2-96)